Protein AF-A0A224Y009-F1 (afdb_monomer)

Secondary structure (DSSP, 8-state):
-HHHHHHHHHHHHHHHHHHHHHHHHHHHHHHHHTT--EEEPPPEE-SSEEEES-EEE-GGGEEESS--EEEEEETTEEEEEEEEEESS-EEEEEEEEETTEEEEEEEE-S---EEEEEEEESTTSTT--EEEEEEEEPPPPSEEEEB--SGGGTT-B-TTT--

Sequence (163 aa):
LIMAIFHVCCSKPTLWNEQIDFLFMWFDYASAIENINAVSIPDIATDKITIRKGKLANIATLTRDSDVFMDEPNADYMKIYGSFRLGKFKLMVDDFRYRNYAGPANFTANKNSLKVSCALLHHTKPGRCFTNWDIFKFAPFTNVIMFSNDKSFNNNDITEEEF

Structure (mmCIF, N/CA/C/O backbone):
data_AF-A0A224Y009-F1
#
_entry.id   AF-A0A224Y009-F1
#
loop_
_atom_site.group_PDB
_atom_site.id
_atom_site.type_symbol
_atom_site.label_atom_id
_atom_site.label_alt_id
_atom_site.label_comp_id
_atom_site.label_asym_id
_atom_site.label_entity_id
_atom_site.label_seq_id
_atom_site.pdbx_PDB_ins_code
_atom_site.Cartn_x
_atom_site.Cartn_y
_atom_site.Cartn_z
_atom_site.occupancy
_atom_site.B_iso_or_equiv
_atom_site.auth_seq_id
_atom_site.auth_comp_id
_atom_site.auth_asym_id
_atom_site.auth_atom_id
_atom_site.pdbx_PDB_model_num
ATOM 1 N N . LEU A 1 1 ? 28.685 -14.549 -25.810 1.00 44.25 1 LEU A N 1
ATOM 2 C CA . LEU A 1 1 ? 27.217 -14.589 -26.005 1.00 44.25 1 LEU A CA 1
ATOM 3 C C . LEU A 1 1 ? 26.479 -14.944 -24.711 1.00 44.25 1 LEU A C 1
ATOM 5 O O . LEU A 1 1 ? 25.801 -14.073 -24.198 1.00 44.25 1 LEU A O 1
ATOM 9 N N . ILE A 1 2 ? 26.684 -16.130 -24.118 1.00 36.56 2 ILE A N 1
ATOM 10 C CA . ILE A 1 2 ? 26.039 -16.537 -22.846 1.00 36.56 2 ILE A CA 1
ATOM 11 C C . ILE A 1 2 ? 26.327 -15.553 -21.697 1.00 36.56 2 ILE A C 1
ATOM 13 O O . ILE A 1 2 ? 25.396 -15.111 -21.039 1.00 36.56 2 ILE A O 1
ATOM 17 N N . MET A 1 3 ? 27.582 -15.122 -21.513 1.00 29.23 3 MET A N 1
ATOM 18 C CA . MET A 1 3 ? 27.925 -14.113 -20.494 1.00 29.23 3 MET A CA 1
ATOM 19 C C . MET A 1 3 ? 27.342 -12.721 -20.775 1.00 29.23 3 MET A C 1
ATOM 21 O O . MET A 1 3 ? 27.006 -12.014 -19.838 1.00 29.23 3 MET A O 1
ATOM 25 N N . ALA A 1 4 ? 27.178 -12.330 -22.043 1.00 30.50 4 ALA A N 1
ATOM 26 C CA . ALA A 1 4 ? 26.562 -11.048 -22.400 1.00 30.50 4 ALA A CA 1
ATOM 27 C C . ALA A 1 4 ? 25.041 -11.078 -22.174 1.00 30.50 4 ALA A C 1
ATOM 29 O O . ALA A 1 4 ? 24.479 -10.112 -21.673 1.00 30.50 4 ALA A O 1
ATOM 30 N N . ILE A 1 5 ? 24.396 -12.213 -22.469 1.00 40.38 5 ILE A N 1
ATOM 31 C CA . ILE A 1 5 ? 22.988 -12.460 -22.142 1.00 40.38 5 ILE A CA 1
ATOM 32 C C . ILE A 1 5 ? 22.804 -12.447 -20.621 1.00 40.38 5 ILE A C 1
ATOM 34 O O . ILE A 1 5 ? 21.950 -11.720 -20.137 1.00 40.38 5 ILE A O 1
ATOM 38 N N . PHE A 1 6 ? 23.655 -13.142 -19.858 1.00 41.59 6 PHE A N 1
ATOM 39 C CA . PHE A 1 6 ? 23.641 -13.091 -18.390 1.00 41.59 6 PHE A CA 1
ATOM 40 C C . PHE A 1 6 ? 23.829 -11.670 -17.855 1.00 41.59 6 PHE A C 1
ATOM 42 O O . PHE A 1 6 ? 23.078 -11.240 -16.988 1.00 41.59 6 PHE A O 1
ATOM 49 N N . HIS A 1 7 ? 24.789 -10.916 -18.391 1.00 37.50 7 HIS A N 1
ATOM 50 C CA . HIS A 1 7 ? 25.053 -9.557 -17.932 1.00 37.50 7 HIS A CA 1
ATOM 51 C C . HIS A 1 7 ? 23.862 -8.631 -18.200 1.00 37.50 7 HIS A C 1
ATOM 53 O O . HIS A 1 7 ? 23.457 -7.902 -17.304 1.00 37.50 7 HIS A O 1
ATOM 59 N N . VAL A 1 8 ? 23.234 -8.704 -19.379 1.00 52.25 8 VAL A N 1
ATOM 60 C CA . VAL A 1 8 ? 22.029 -7.919 -19.715 1.00 52.25 8 VAL A CA 1
ATOM 61 C C . VAL A 1 8 ? 20.802 -8.376 -18.913 1.00 52.25 8 VAL A C 1
ATOM 63 O O . VAL A 1 8 ? 20.029 -7.540 -18.449 1.00 52.25 8 VAL A O 1
ATOM 66 N N . CYS A 1 9 ? 20.628 -9.683 -18.704 1.00 50.53 9 CYS A N 1
ATOM 67 C CA . CYS A 1 9 ? 19.523 -10.242 -17.922 1.00 50.53 9 CYS A CA 1
ATOM 68 C C . CYS A 1 9 ? 19.638 -9.940 -16.422 1.00 50.53 9 CYS A C 1
ATOM 70 O O . CYS A 1 9 ? 18.612 -9.742 -15.783 1.00 50.53 9 CYS A O 1
ATOM 72 N N . CYS A 1 10 ? 20.849 -9.881 -15.861 1.00 54.41 10 CYS A N 1
ATOM 73 C CA . CYS A 1 10 ? 21.067 -9.560 -14.449 1.00 54.41 10 CYS A CA 1
ATOM 74 C C . CYS A 1 10 ? 21.141 -8.048 -14.188 1.00 54.41 10 CYS A C 1
ATOM 76 O O . CYS A 1 10 ? 20.699 -7.601 -13.139 1.00 54.41 10 CYS A O 1
ATOM 78 N N . SER A 1 11 ? 21.662 -7.247 -15.124 1.00 60.75 11 SER A N 1
ATOM 79 C CA . SER A 1 11 ? 21.787 -5.788 -14.947 1.00 60.75 11 SER A CA 1
ATOM 80 C C . SER A 1 11 ? 20.460 -5.044 -15.066 1.00 60.75 11 SER A C 1
ATOM 82 O O . SER A 1 11 ? 20.252 -4.074 -14.344 1.00 60.75 11 SER A O 1
ATOM 84 N N . LYS A 1 12 ? 19.543 -5.488 -15.938 1.00 66.69 12 LYS A N 1
ATOM 85 C CA . LYS A 1 12 ? 18.240 -4.828 -16.115 1.00 66.69 12 LYS A CA 1
ATOM 86 C C . LYS A 1 12 ? 17.402 -4.806 -14.822 1.00 66.69 12 LYS A C 1
ATOM 88 O O . LYS A 1 12 ? 16.967 -3.718 -14.454 1.00 66.69 12 LYS A O 1
ATOM 93 N N . PRO A 1 13 ? 17.196 -5.928 -14.102 1.00 68.75 13 PRO A N 1
ATOM 94 C CA . PRO A 1 13 ? 16.523 -5.908 -12.802 1.00 68.75 13 PRO A CA 1
ATOM 95 C C . PRO A 1 13 ? 17.252 -5.049 -11.765 1.00 68.75 13 PRO A C 1
ATOM 97 O O . PRO A 1 13 ? 16.604 -4.289 -11.054 1.00 68.75 13 PRO A O 1
ATOM 100 N N . THR A 1 14 ? 18.590 -5.104 -11.710 1.00 77.25 14 THR A N 1
ATOM 101 C CA . THR A 1 14 ? 19.385 -4.281 -10.782 1.00 77.25 14 THR A CA 1
ATOM 102 C C . THR A 1 14 ? 19.174 -2.786 -11.012 1.00 77.25 14 THR A C 1
ATOM 104 O O . THR A 1 14 ? 18.900 -2.066 -10.060 1.00 77.25 14 THR A O 1
ATOM 107 N N . LEU A 1 15 ? 19.210 -2.323 -12.265 1.00 79.00 15 LEU A N 1
ATOM 108 C CA . LEU A 1 15 ? 18.983 -0.913 -12.595 1.00 79.00 15 LEU A CA 1
ATOM 109 C C . LEU A 1 15 ? 17.571 -0.451 -12.213 1.00 79.00 15 LEU A C 1
ATOM 111 O O . LEU A 1 15 ? 17.407 0.639 -11.673 1.00 79.00 15 LEU A O 1
ATOM 115 N N . TRP A 1 16 ? 16.550 -1.275 -12.457 1.00 78.75 16 TRP A N 1
ATOM 116 C CA . TRP A 1 16 ? 15.176 -0.943 -12.068 1.00 78.75 16 TRP A CA 1
ATOM 117 C C . TRP A 1 16 ? 14.985 -0.928 -10.556 1.00 78.75 16 TRP A C 1
ATOM 119 O O . TRP A 1 16 ? 14.336 -0.028 -10.030 1.00 78.75 16 TRP A O 1
ATOM 129 N N . ASN A 1 17 ? 15.577 -1.892 -9.855 1.00 83.75 17 ASN A N 1
ATOM 130 C CA . ASN A 1 17 ? 15.610 -1.917 -8.401 1.00 83.75 17 ASN A CA 1
ATOM 131 C C . ASN A 1 17 ? 16.232 -0.630 -7.840 1.00 83.75 17 ASN A C 1
ATOM 133 O O . ASN A 1 17 ? 15.606 0.030 -7.018 1.00 83.75 17 ASN A O 1
ATOM 137 N N . GLU A 1 18 ? 17.410 -0.236 -8.332 1.00 83.75 18 GLU A N 1
ATOM 138 C CA . GLU A 1 18 ? 18.103 0.986 -7.906 1.00 83.75 18 GLU A CA 1
ATOM 139 C C . GLU A 1 18 ? 17.291 2.254 -8.206 1.00 83.75 18 GLU A C 1
ATOM 141 O O . GLU A 1 18 ? 17.190 3.137 -7.356 1.00 83.75 18 GLU A O 1
ATOM 146 N N . GLN A 1 19 ? 16.668 2.347 -9.386 1.00 82.00 19 GLN A N 1
ATOM 147 C CA . GLN A 1 19 ? 15.816 3.486 -9.742 1.00 82.00 19 GLN A CA 1
ATOM 148 C C . GLN A 1 19 ? 14.592 3.603 -8.831 1.00 82.00 19 GLN A C 1
ATOM 150 O O . GLN A 1 19 ? 14.247 4.700 -8.393 1.00 82.00 19 GLN A O 1
ATOM 155 N N . ILE A 1 20 ? 13.934 2.484 -8.536 1.00 83.06 20 ILE A N 1
ATOM 156 C CA . ILE A 1 20 ? 12.762 2.455 -7.661 1.00 83.06 20 ILE A CA 1
ATOM 157 C C . ILE A 1 20 ? 13.150 2.789 -6.217 1.00 83.06 20 ILE A C 1
ATOM 159 O O . ILE A 1 20 ? 12.474 3.594 -5.577 1.00 83.06 20 ILE A O 1
ATOM 163 N N . ASP A 1 21 ? 14.266 2.248 -5.729 1.00 84.56 21 ASP A N 1
ATOM 164 C CA . ASP A 1 21 ? 14.784 2.561 -4.396 1.00 84.56 21 ASP A CA 1
ATOM 165 C C . ASP A 1 21 ? 15.160 4.056 -4.288 1.00 84.56 21 ASP A C 1
ATOM 167 O O . ASP A 1 21 ? 14.842 4.710 -3.292 1.00 84.56 21 ASP A O 1
ATOM 171 N N . PHE A 1 22 ? 15.741 4.642 -5.342 1.00 83.31 22 PHE A N 1
ATOM 172 C CA . PHE A 1 22 ? 16.026 6.079 -5.417 1.00 83.31 22 PHE A CA 1
ATOM 173 C C . PHE A 1 22 ? 14.753 6.939 -5.409 1.00 83.31 22 PHE A C 1
ATOM 175 O O . PHE A 1 22 ? 14.705 7.958 -4.716 1.00 83.31 22 PHE A O 1
ATOM 182 N N . LEU A 1 23 ? 13.703 6.536 -6.134 1.00 83.62 23 LEU A N 1
ATOM 183 C CA . LEU A 1 23 ? 12.408 7.226 -6.111 1.00 83.62 23 LEU A CA 1
ATOM 184 C C . LEU A 1 23 ? 11.774 7.199 -4.716 1.00 83.62 23 LEU A C 1
ATOM 186 O O . LEU A 1 23 ? 11.246 8.219 -4.273 1.00 83.62 23 LEU A O 1
ATOM 190 N N . PHE A 1 24 ? 11.852 6.073 -4.000 1.00 84.81 24 PHE A N 1
ATOM 191 C CA . PHE A 1 24 ? 11.352 5.994 -2.626 1.00 84.81 24 PHE A CA 1
ATOM 192 C C . PHE A 1 24 ? 12.154 6.854 -1.656 1.00 84.81 24 PHE A C 1
ATOM 194 O O . PHE A 1 24 ? 11.555 7.523 -0.820 1.00 84.81 24 PHE A O 1
ATOM 201 N N . MET A 1 25 ? 13.478 6.917 -1.806 1.00 86.12 25 MET A N 1
ATOM 202 C CA . MET A 1 25 ? 14.315 7.820 -1.013 1.00 86.12 25 MET A CA 1
ATOM 203 C C . MET A 1 25 ? 13.906 9.291 -1.207 1.00 86.12 25 MET A C 1
ATOM 205 O O . MET A 1 25 ? 13.781 10.034 -0.235 1.00 86.12 25 MET A O 1
ATOM 209 N N . TRP A 1 26 ? 13.652 9.717 -2.448 1.00 84.31 26 TRP A N 1
ATOM 210 C CA . TRP A 1 26 ? 13.157 11.071 -2.723 1.00 84.31 26 TRP A CA 1
ATOM 211 C C . TRP A 1 26 ? 11.755 11.314 -2.180 1.00 84.31 26 TRP A C 1
ATOM 213 O O . TRP A 1 26 ? 11.475 12.402 -1.680 1.00 84.31 26 TRP A O 1
ATOM 223 N N . PHE A 1 27 ? 10.878 10.317 -2.271 1.00 82.62 27 PHE A N 1
ATOM 224 C CA . PHE A 1 27 ? 9.535 10.400 -1.715 1.00 82.62 27 PHE A CA 1
ATOM 225 C C . PHE A 1 27 ? 9.555 10.553 -0.190 1.00 82.62 27 PHE A C 1
ATOM 227 O O . PHE A 1 27 ? 8.820 11.387 0.336 1.00 82.62 27 PHE A O 1
ATOM 234 N N . ASP A 1 28 ? 10.409 9.804 0.510 1.00 84.88 28 ASP A N 1
ATOM 235 C CA . ASP A 1 28 ? 10.613 9.930 1.958 1.00 84.88 28 ASP A CA 1
ATOM 236 C C . ASP A 1 28 ? 11.125 11.334 2.319 1.00 84.88 28 ASP A C 1
ATOM 238 O O . ASP A 1 28 ? 10.517 12.039 3.126 1.00 84.88 28 ASP A O 1
ATOM 242 N N . TYR A 1 29 ? 12.160 11.808 1.617 1.00 85.25 29 TYR A N 1
ATOM 243 C CA . TYR A 1 29 ? 12.704 13.155 1.802 1.00 85.25 29 TYR A CA 1
ATOM 244 C C . TYR A 1 29 ? 11.654 14.260 1.593 1.00 85.25 29 TYR A C 1
ATOM 246 O O . TYR A 1 29 ? 11.499 15.143 2.438 1.00 85.25 29 TYR A O 1
ATOM 254 N N . ALA A 1 30 ? 10.898 14.203 0.493 1.00 83.50 30 ALA A N 1
ATOM 255 C CA . ALA A 1 30 ? 9.840 15.169 0.204 1.00 83.50 30 ALA A CA 1
ATOM 256 C C . ALA A 1 30 ? 8.702 15.095 1.235 1.00 83.50 30 ALA A C 1
ATOM 258 O O . ALA A 1 30 ? 8.209 16.128 1.686 1.00 83.50 30 ALA A O 1
ATOM 259 N N . SER A 1 31 ? 8.322 13.885 1.657 1.00 85.06 31 SER A N 1
ATOM 260 C CA . SER A 1 31 ? 7.296 13.680 2.684 1.00 85.06 31 SER A CA 1
ATOM 261 C C . SER A 1 31 ? 7.708 14.281 4.027 1.00 85.06 31 SER A C 1
ATOM 263 O O . SER A 1 31 ? 6.866 14.857 4.713 1.00 85.06 31 SER A O 1
ATOM 265 N N . ALA A 1 32 ? 8.993 14.200 4.388 1.00 84.56 32 ALA A N 1
ATOM 266 C CA . ALA A 1 32 ? 9.523 14.808 5.605 1.00 84.56 32 ALA A CA 1
ATOM 267 C C . ALA A 1 32 ? 9.473 16.345 5.566 1.00 84.56 32 ALA A C 1
ATOM 269 O O . ALA A 1 32 ? 9.119 16.967 6.566 1.00 84.56 32 ALA A O 1
ATOM 270 N N . ILE A 1 33 ? 9.783 16.958 4.418 1.00 87.56 33 ILE A N 1
ATOM 271 C CA . ILE A 1 33 ? 9.715 18.419 4.237 1.00 87.56 33 ILE A CA 1
ATOM 272 C C . ILE A 1 33 ? 8.270 18.916 4.311 1.00 87.56 33 ILE A C 1
ATOM 274 O O . ILE A 1 33 ? 7.976 19.869 5.029 1.00 87.56 33 ILE A O 1
ATOM 278 N N . GLU A 1 34 ? 7.367 18.251 3.596 1.00 84.12 34 GLU A N 1
ATOM 279 C CA . GLU A 1 34 ? 5.953 18.634 3.491 1.00 84.12 34 GLU A CA 1
ATOM 280 C C . GLU A 1 34 ? 5.107 18.124 4.676 1.00 84.12 34 GLU A C 1
ATOM 282 O O . GLU A 1 34 ? 3.896 18.340 4.731 1.00 84.12 34 GLU A O 1
ATOM 287 N N . ASN A 1 35 ? 5.731 17.429 5.635 1.00 82.31 35 ASN A N 1
ATOM 288 C CA . ASN A 1 35 ? 5.087 16.806 6.794 1.00 82.31 35 ASN A CA 1
ATOM 289 C C . ASN A 1 35 ? 3.926 15.855 6.413 1.00 82.31 35 ASN A C 1
ATOM 291 O O . ASN A 1 35 ? 2.911 15.742 7.112 1.00 82.31 35 ASN A O 1
ATOM 295 N N . ILE A 1 36 ? 4.070 15.157 5.282 1.00 79.81 36 ILE A N 1
ATOM 296 C CA . ILE A 1 36 ? 3.087 14.208 4.754 1.00 79.81 36 ILE A CA 1
ATOM 297 C C . ILE A 1 36 ? 3.308 12.851 5.420 1.00 79.81 36 ILE A C 1
ATOM 299 O O . ILE A 1 36 ? 4.024 11.981 4.931 1.00 79.81 36 ILE A O 1
ATOM 303 N N . ASN A 1 37 ? 2.642 12.649 6.553 1.00 80.25 37 ASN A N 1
ATOM 304 C CA . ASN A 1 37 ? 2.773 11.413 7.332 1.00 80.25 37 ASN A CA 1
ATOM 305 C C . ASN A 1 37 ? 1.652 10.400 7.061 1.00 80.25 37 ASN A C 1
ATOM 307 O O . ASN A 1 37 ? 1.727 9.250 7.506 1.00 80.25 37 ASN A O 1
ATOM 311 N N . ALA A 1 38 ? 0.599 10.815 6.351 1.00 85.56 38 ALA A N 1
ATOM 312 C CA . ALA A 1 38 ? -0.531 9.963 6.017 1.00 85.56 38 ALA A CA 1
ATOM 313 C C . ALA A 1 38 ? -1.216 10.388 4.713 1.00 85.56 38 ALA A C 1
ATOM 315 O O . ALA A 1 38 ? -1.267 11.571 4.385 1.00 85.56 38 ALA A O 1
ATOM 316 N N . VAL A 1 39 ? -1.798 9.415 4.013 1.00 85.06 39 VAL A N 1
ATOM 317 C CA . VAL A 1 39 ? -2.589 9.624 2.793 1.00 85.06 39 VAL A CA 1
ATOM 318 C C . VAL A 1 39 ? -4.019 9.173 3.041 1.00 85.06 39 VAL A C 1
ATOM 320 O O . VAL A 1 39 ? -4.249 8.102 3.604 1.00 85.06 39 VAL A O 1
ATOM 323 N N . SER A 1 40 ? -4.987 9.987 2.627 1.00 86.88 40 SER A N 1
ATOM 324 C CA . SER A 1 40 ? -6.401 9.613 2.703 1.00 86.88 40 SER A CA 1
ATOM 325 C C . SER A 1 40 ? -6.695 8.486 1.717 1.00 86.88 40 SER A C 1
ATOM 327 O O . SER A 1 40 ? -6.296 8.561 0.555 1.00 86.88 40 SER A O 1
ATOM 329 N N . ILE A 1 41 ? -7.403 7.455 2.168 1.00 85.00 41 ILE A N 1
ATOM 330 C CA . ILE A 1 41 ? -7.918 6.404 1.291 1.00 85.00 41 ILE A CA 1
ATOM 331 C C . ILE A 1 41 ? -9.387 6.689 0.950 1.00 85.00 41 ILE A C 1
ATOM 333 O O . ILE A 1 41 ? -10.090 7.288 1.768 1.00 85.00 41 ILE A O 1
ATOM 337 N N . PRO A 1 42 ? -9.868 6.278 -0.235 1.00 85.44 42 PRO A N 1
ATOM 338 C CA . PRO A 1 42 ? -11.284 6.363 -0.568 1.00 85.44 42 PRO A CA 1
ATOM 339 C C . PRO A 1 42 ? -12.155 5.616 0.443 1.00 85.44 42 PRO A C 1
ATOM 341 O O . PRO A 1 42 ? -11.737 4.600 1.003 1.00 85.44 42 PRO A O 1
ATOM 344 N N . ASP A 1 43 ? -13.381 6.099 0.630 1.00 88.94 43 ASP A N 1
ATOM 345 C CA . ASP A 1 43 ? -14.376 5.410 1.445 1.00 88.94 43 ASP A CA 1
ATOM 346 C C . ASP A 1 43 ? -14.722 4.047 0.824 1.00 88.94 43 ASP A C 1
ATOM 348 O O . ASP A 1 43 ? -14.879 3.910 -0.391 1.00 88.94 43 ASP A O 1
ATOM 352 N N . ILE A 1 44 ? -14.865 3.034 1.676 1.00 88.94 44 ILE A N 1
ATOM 353 C CA . ILE A 1 44 ? -15.192 1.663 1.281 1.00 88.94 44 ILE A CA 1
ATOM 354 C C . ILE A 1 44 ? -16.474 1.270 2.006 1.00 88.94 44 ILE A C 1
ATOM 356 O O . ILE A 1 44 ? -16.527 1.288 3.234 1.00 88.94 44 ILE A O 1
ATOM 360 N N . ALA A 1 45 ? -17.505 0.889 1.258 1.00 89.88 45 ALA A N 1
ATOM 361 C CA . ALA A 1 45 ? -18.752 0.383 1.816 1.00 89.88 45 ALA A CA 1
ATOM 362 C C . ALA A 1 45 ? -19.130 -0.930 1.128 1.00 89.88 45 ALA A C 1
ATOM 364 O O . ALA A 1 45 ? -19.259 -0.991 -0.094 1.00 89.88 45 ALA A O 1
ATOM 365 N N . THR A 1 46 ? -19.298 -1.979 1.926 1.00 88.88 46 THR A N 1
ATOM 366 C CA . THR A 1 46 ? -19.830 -3.279 1.514 1.00 88.88 46 THR A CA 1
ATOM 367 C C . THR A 1 46 ? -21.084 -3.601 2.326 1.00 88.88 46 THR A C 1
ATOM 369 O O . THR A 1 46 ? -21.491 -2.837 3.200 1.00 88.88 46 THR A O 1
ATOM 372 N N . ASP A 1 47 ? -21.695 -4.753 2.060 1.00 86.88 47 ASP A N 1
ATOM 373 C CA . ASP A 1 47 ? -22.806 -5.304 2.842 1.00 86.88 47 ASP A CA 1
ATOM 374 C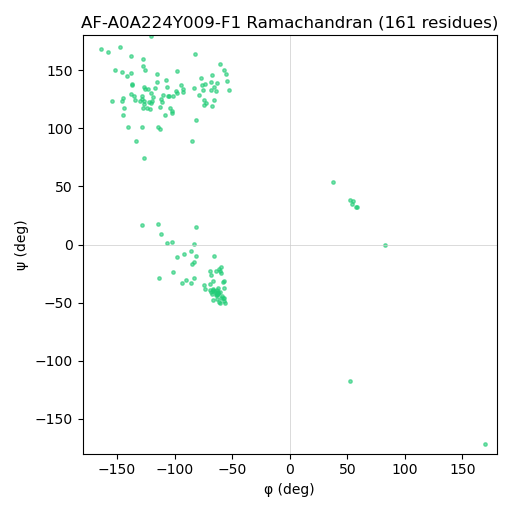 C . ASP A 1 47 ? -22.440 -5.579 4.313 1.00 86.88 47 ASP A C 1
ATOM 376 O O . ASP A 1 47 ? -23.320 -5.629 5.169 1.00 86.88 47 ASP A O 1
ATOM 380 N N . LYS A 1 48 ? -21.148 -5.754 4.618 1.00 86.56 48 LYS A N 1
ATOM 381 C CA . LYS A 1 48 ? -20.663 -6.171 5.945 1.00 86.56 48 LYS A CA 1
ATOM 382 C C . LYS A 1 48 ? -19.847 -5.115 6.676 1.00 86.56 48 LYS A C 1
ATOM 384 O O . LYS A 1 48 ? -19.781 -5.157 7.902 1.00 86.56 48 LYS A O 1
ATOM 389 N N . ILE A 1 49 ? -19.164 -4.240 5.940 1.00 89.00 49 ILE A N 1
ATOM 390 C CA . ILE A 1 49 ? -18.177 -3.311 6.490 1.00 89.00 49 ILE A CA 1
ATOM 391 C C . ILE A 1 49 ? -18.354 -1.936 5.855 1.00 89.00 49 ILE A C 1
ATOM 393 O O . ILE A 1 49 ? -18.502 -1.813 4.642 1.00 89.00 49 ILE A O 1
ATOM 397 N N . THR A 1 50 ? -18.266 -0.891 6.671 1.00 91.94 50 THR A N 1
ATOM 398 C CA . THR A 1 50 ? -18.073 0.484 6.197 1.00 91.94 50 THR A CA 1
ATOM 399 C C . THR A 1 50 ? -16.785 1.050 6.787 1.00 91.94 50 THR A C 1
ATOM 401 O O . THR A 1 50 ? -16.571 0.960 7.991 1.00 91.94 50 THR A O 1
ATOM 404 N N . ILE A 1 51 ? -15.934 1.625 5.941 1.00 91.31 51 ILE A N 1
ATOM 405 C CA . ILE A 1 51 ? -14.722 2.366 6.297 1.00 91.31 51 ILE A CA 1
ATOM 406 C C . ILE A 1 51 ? -14.856 3.743 5.664 1.00 91.31 51 ILE A C 1
ATOM 408 O O . ILE A 1 51 ? -14.908 3.857 4.438 1.00 91.31 51 ILE A O 1
ATOM 412 N N . ARG A 1 52 ? -14.904 4.786 6.489 1.00 93.06 52 ARG A N 1
ATOM 413 C CA . ARG A 1 52 ? -14.942 6.172 6.020 1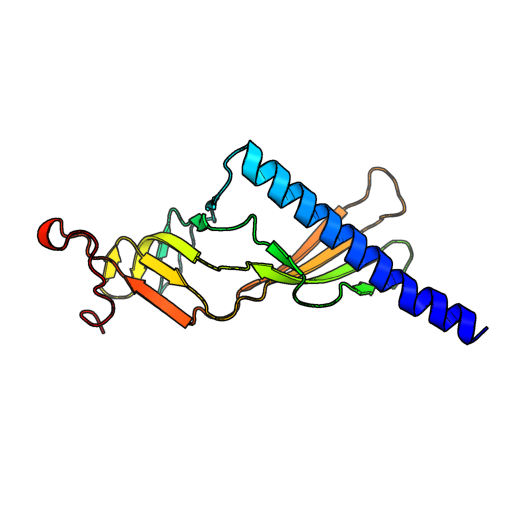.00 93.06 52 ARG A CA 1
ATOM 414 C C . ARG A 1 52 ? -13.837 7.001 6.639 1.00 93.06 52 ARG A C 1
ATOM 416 O O . ARG A 1 52 ? -13.433 6.757 7.777 1.00 93.06 52 ARG A O 1
ATOM 423 N N . LYS A 1 53 ? -13.380 8.009 5.889 1.00 92.69 53 LYS A N 1
ATOM 424 C CA . LYS A 1 53 ? -12.306 8.928 6.314 1.00 92.69 53 LYS A CA 1
ATOM 425 C C . LYS A 1 53 ? -11.029 8.180 6.717 1.00 92.69 53 LYS A C 1
ATOM 427 O O . LYS A 1 53 ? -10.350 8.549 7.674 1.00 92.69 53 LYS A O 1
ATOM 432 N N . GLY A 1 54 ? -10.713 7.104 6.001 1.00 90.81 54 GLY A N 1
ATOM 433 C CA . GLY A 1 54 ? -9.519 6.315 6.269 1.00 90.81 54 GLY A CA 1
ATOM 434 C C . GLY A 1 54 ? -8.246 7.089 5.923 1.00 90.81 54 GLY A C 1
ATOM 435 O O . GLY A 1 54 ? -8.178 7.764 4.897 1.00 90.81 54 GLY A O 1
ATOM 436 N N . LYS A 1 55 ? -7.213 6.962 6.755 1.00 91.44 55 LYS A N 1
ATOM 437 C CA . LYS A 1 55 ? -5.875 7.521 6.538 1.00 91.44 55 LYS A CA 1
ATOM 438 C C . LYS A 1 55 ? -4.825 6.431 6.687 1.00 91.44 55 LYS A C 1
ATOM 440 O O . LYS A 1 55 ? -4.655 5.862 7.766 1.00 91.44 55 LYS A O 1
ATOM 445 N N . LEU A 1 56 ? -4.101 6.157 5.608 1.00 87.25 56 LEU A N 1
ATOM 446 C CA . LEU A 1 56 ? -2.947 5.270 5.613 1.00 87.25 56 LEU A CA 1
ATOM 447 C C . LEU A 1 56 ? -1.729 6.044 6.118 1.00 87.25 56 LEU A C 1
ATOM 449 O O . LEU A 1 56 ? -1.215 6.918 5.422 1.00 87.25 56 LEU A O 1
ATOM 453 N N . ALA A 1 57 ? -1.299 5.747 7.339 1.00 86.56 57 ALA A N 1
ATOM 454 C CA . ALA A 1 57 ? -0.145 6.373 7.967 1.00 86.56 57 ALA A CA 1
ATOM 455 C C . ALA A 1 57 ? 1.174 5.722 7.528 1.00 86.56 57 ALA A C 1
ATOM 457 O O . ALA A 1 57 ? 1.202 4.597 7.025 1.00 86.56 57 ALA A O 1
ATOM 458 N N . ASN A 1 58 ? 2.276 6.430 7.789 1.00 82.44 58 ASN A N 1
ATOM 459 C CA . ASN A 1 58 ? 3.651 5.996 7.532 1.00 82.44 58 ASN A CA 1
ATOM 460 C C . ASN A 1 58 ? 3.917 5.665 6.058 1.00 82.44 58 ASN A C 1
ATOM 462 O O . ASN A 1 58 ? 4.732 4.789 5.761 1.00 82.44 58 ASN A O 1
ATOM 466 N N . ILE A 1 59 ? 3.246 6.358 5.132 1.00 81.19 59 ILE A N 1
ATOM 467 C CA . ILE A 1 59 ? 3.420 6.129 3.692 1.00 81.19 59 ILE A CA 1
ATOM 468 C C . ILE A 1 59 ? 4.879 6.327 3.254 1.00 81.19 59 ILE A C 1
ATOM 470 O O . ILE A 1 59 ? 5.358 5.604 2.390 1.00 81.19 59 ILE A O 1
ATOM 474 N N . ALA A 1 60 ? 5.602 7.241 3.909 1.00 82.00 60 ALA A N 1
ATOM 475 C CA . ALA A 1 60 ? 7.013 7.529 3.662 1.00 82.00 60 ALA A CA 1
ATOM 476 C C . ALA A 1 60 ? 7.932 6.319 3.919 1.00 82.00 60 ALA A C 1
ATOM 478 O O . ALA A 1 60 ? 9.005 6.214 3.344 1.00 82.00 60 ALA A O 1
ATOM 479 N N . THR A 1 61 ? 7.476 5.335 4.705 1.00 84.12 61 THR A N 1
ATOM 480 C CA . THR A 1 61 ? 8.224 4.092 4.967 1.00 84.12 61 THR A CA 1
ATOM 481 C C . THR A 1 61 ? 8.079 3.047 3.856 1.00 84.12 61 THR A C 1
ATOM 483 O O . THR A 1 61 ? 8.349 1.863 4.084 1.00 84.12 61 THR A O 1
ATOM 486 N N . LEU A 1 62 ? 7.588 3.443 2.679 1.00 83.50 62 LEU A N 1
ATOM 487 C CA . LEU A 1 62 ? 7.447 2.560 1.532 1.00 83.50 62 LEU A CA 1
ATOM 488 C C . LEU A 1 62 ? 8.824 2.122 1.040 1.00 83.50 62 LEU A C 1
ATOM 490 O O . LEU A 1 62 ? 9.694 2.925 0.729 1.00 83.50 62 LEU A O 1
ATOM 494 N N . THR A 1 63 ? 9.004 0.814 0.979 1.00 86.81 63 THR A N 1
ATOM 495 C CA . THR A 1 63 ? 10.236 0.163 0.556 1.00 86.81 63 THR A CA 1
ATOM 496 C C . THR A 1 63 ? 9.897 -1.005 -0.346 1.00 86.81 63 THR A C 1
ATOM 498 O O . THR A 1 63 ? 8.771 -1.513 -0.373 1.00 86.81 63 THR A O 1
ATOM 501 N N . ARG A 1 64 ? 10.891 -1.452 -1.094 1.00 88.69 64 ARG A N 1
ATOM 502 C CA . ARG A 1 64 ? 10.788 -2.640 -1.919 1.00 88.69 64 ARG A CA 1
ATOM 503 C C . ARG A 1 64 ? 10.849 -3.908 -1.049 1.00 88.69 64 ARG A C 1
ATOM 505 O O . ARG A 1 64 ? 11.673 -4.016 -0.146 1.00 88.69 64 ARG A O 1
ATOM 512 N N . ASP A 1 65 ? 9.933 -4.844 -1.294 1.00 87.00 65 ASP A N 1
ATOM 513 C CA . ASP A 1 65 ? 9.811 -6.138 -0.591 1.00 87.00 65 ASP A CA 1
ATOM 514 C C . ASP A 1 65 ? 10.407 -7.292 -1.422 1.00 87.00 65 ASP A C 1
ATOM 516 O O . ASP A 1 65 ? 10.817 -8.314 -0.880 1.00 87.00 65 ASP A O 1
ATOM 520 N N . SER A 1 66 ? 10.491 -7.124 -2.746 1.00 86.50 66 SER A N 1
ATOM 521 C CA . SER A 1 66 ? 11.127 -8.064 -3.677 1.00 86.50 66 SER A CA 1
ATOM 522 C C . SER A 1 66 ? 11.768 -7.336 -4.854 1.00 86.50 66 SER A C 1
ATOM 524 O O . SER A 1 66 ? 11.487 -6.166 -5.086 1.00 86.50 66 SER A O 1
ATOM 526 N N . ASP A 1 67 ? 12.551 -8.032 -5.672 1.00 87.75 67 ASP A N 1
ATOM 527 C CA . ASP A 1 67 ? 12.997 -7.469 -6.949 1.00 87.75 67 ASP A CA 1
ATOM 528 C C . ASP A 1 67 ? 11.825 -7.004 -7.823 1.00 87.75 67 ASP A C 1
ATOM 530 O O . ASP A 1 67 ? 10.716 -7.555 -7.775 1.00 87.75 67 ASP A O 1
ATOM 534 N N . VAL A 1 68 ? 12.092 -5.941 -8.577 1.00 85.38 68 VAL A N 1
ATOM 535 C CA . VAL A 1 68 ? 11.221 -5.379 -9.599 1.00 85.38 68 VAL A CA 1
ATOM 536 C C . VAL A 1 68 ? 11.606 -5.999 -10.929 1.00 85.38 68 VAL A C 1
ATOM 538 O O . VAL A 1 68 ? 12.773 -6.045 -11.320 1.00 85.38 68 VAL A O 1
ATOM 541 N N . PHE A 1 69 ? 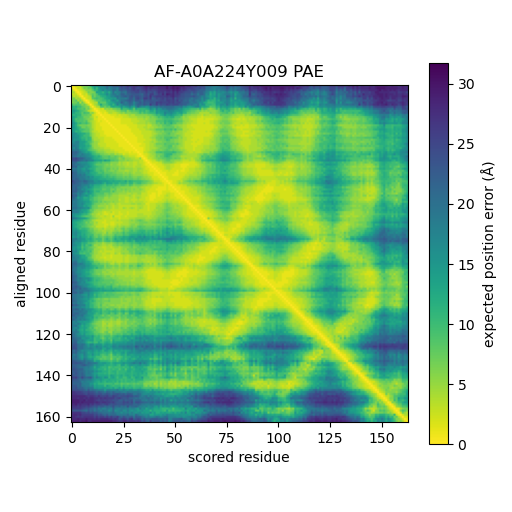10.594 -6.469 -11.638 1.00 84.31 69 PHE A N 1
ATOM 542 C CA . PHE A 1 69 ? 10.743 -7.128 -12.918 1.00 84.31 69 PHE A CA 1
ATOM 543 C C . PHE A 1 69 ? 10.087 -6.293 -14.006 1.00 84.31 69 PHE A C 1
ATOM 545 O O . PHE A 1 69 ? 9.065 -5.641 -13.786 1.00 84.31 69 PHE A O 1
ATOM 552 N N . MET A 1 70 ? 10.682 -6.353 -15.190 1.00 82.50 70 MET A N 1
ATOM 553 C CA . MET A 1 70 ? 10.164 -5.737 -16.399 1.00 82.50 70 MET A CA 1
ATOM 554 C C . MET A 1 70 ? 9.924 -6.837 -17.427 1.00 82.50 70 MET A C 1
ATOM 556 O O . MET A 1 70 ? 10.846 -7.581 -17.764 1.00 82.50 70 MET A O 1
ATOM 560 N N . ASP A 1 71 ? 8.696 -6.919 -17.918 1.00 84.19 71 ASP A N 1
ATOM 561 C CA . ASP A 1 71 ? 8.304 -7.766 -19.036 1.00 84.19 71 ASP A CA 1
ATOM 562 C C . ASP A 1 71 ? 7.967 -6.876 -20.235 1.00 84.19 71 ASP A C 1
ATOM 564 O O . ASP A 1 71 ? 7.125 -5.984 -20.146 1.00 84.19 71 ASP A O 1
ATOM 568 N N . GLU A 1 72 ? 8.653 -7.090 -21.351 1.00 82.75 72 GLU A N 1
ATOM 569 C CA . GLU A 1 72 ? 8.481 -6.324 -22.587 1.00 82.75 72 GLU A CA 1
ATOM 570 C C . GLU A 1 72 ? 8.230 -7.307 -23.740 1.00 82.75 72 GLU A C 1
ATOM 572 O O . GLU A 1 72 ? 9.124 -7.591 -24.541 1.00 82.75 72 GLU A O 1
ATOM 577 N N . PRO A 1 73 ? 7.024 -7.899 -23.813 1.00 79.69 73 PRO A N 1
ATOM 578 C CA . PRO A 1 73 ? 6.686 -8.885 -24.834 1.00 79.69 73 PRO A CA 1
ATOM 579 C C . PRO A 1 73 ? 6.702 -8.298 -26.251 1.00 79.69 73 PRO A C 1
ATOM 581 O O . PRO A 1 73 ? 6.830 -9.045 -27.220 1.00 79.69 73 PRO A O 1
ATOM 584 N N . ASN A 1 74 ? 6.539 -6.978 -26.398 1.00 82.25 74 ASN A N 1
ATOM 585 C CA . ASN A 1 74 ? 6.660 -6.270 -27.670 1.00 82.25 74 ASN A CA 1
ATOM 586 C C . ASN A 1 74 ? 6.973 -4.775 -27.457 1.00 82.25 74 ASN A C 1
ATOM 588 O O . ASN A 1 74 ? 6.772 -4.233 -26.378 1.00 82.25 74 ASN A O 1
ATOM 592 N N . ALA A 1 75 ? 7.394 -4.087 -28.521 1.00 79.69 75 ALA A N 1
ATOM 593 C CA . ALA A 1 75 ? 7.816 -2.679 -28.483 1.00 79.69 75 ALA A CA 1
ATOM 594 C C . ALA A 1 75 ? 6.702 -1.661 -28.142 1.00 79.69 75 ALA A C 1
ATOM 596 O O . ALA A 1 75 ? 6.974 -0.476 -27.949 1.00 79.69 75 ALA A O 1
ATOM 597 N N . ASP A 1 76 ? 5.439 -2.089 -28.112 1.00 80.88 76 ASP A N 1
ATOM 598 C CA . ASP A 1 76 ? 4.283 -1.250 -27.792 1.00 80.88 76 ASP A CA 1
ATOM 599 C C . ASP A 1 76 ? 3.723 -1.556 -26.389 1.00 80.88 76 ASP A C 1
ATOM 601 O O . ASP A 1 76 ? 2.757 -0.918 -25.972 1.00 80.88 76 ASP A O 1
ATOM 605 N N . TYR A 1 77 ? 4.320 -2.485 -25.637 1.00 79.56 77 TYR A N 1
ATOM 606 C CA . TYR A 1 77 ? 3.850 -2.871 -24.311 1.00 79.56 77 TYR A CA 1
ATOM 607 C C . TYR A 1 77 ? 5.015 -3.225 -23.388 1.00 79.56 77 TYR A C 1
ATOM 609 O O . TYR A 1 77 ? 5.785 -4.145 -23.651 1.00 79.56 77 TYR A O 1
ATOM 617 N N . MET A 1 78 ? 5.084 -2.534 -22.257 1.00 82.00 78 MET A N 1
ATOM 618 C CA . MET A 1 78 ? 6.016 -2.836 -21.178 1.00 82.00 78 MET A CA 1
ATOM 619 C C . MET A 1 78 ? 5.234 -2.980 -19.880 1.00 82.00 78 MET A C 1
ATOM 621 O O . MET A 1 78 ? 4.375 -2.160 -19.580 1.00 82.00 78 MET A O 1
ATOM 625 N N . LYS A 1 79 ? 5.536 -4.000 -19.087 1.00 83.31 79 LYS A N 1
ATOM 626 C CA . LYS A 1 79 ? 4.944 -4.222 -17.773 1.00 83.31 79 LYS A CA 1
ATOM 627 C C . LYS A 1 79 ? 6.032 -4.229 -16.719 1.00 83.31 79 LYS A C 1
ATOM 629 O O . LYS A 1 79 ? 6.929 -5.061 -16.767 1.00 83.31 79 LYS A O 1
ATOM 634 N N . ILE A 1 80 ? 5.919 -3.341 -15.744 1.00 80.50 80 ILE A N 1
ATOM 635 C CA . ILE A 1 80 ? 6.784 -3.299 -14.569 1.00 80.50 80 ILE A CA 1
ATOM 636 C C . ILE A 1 80 ? 5.978 -3.822 -13.387 1.00 80.50 80 ILE A C 1
ATOM 638 O O . ILE A 1 80 ? 4.867 -3.354 -13.130 1.00 80.50 80 ILE A O 1
ATOM 642 N N . TYR A 1 81 ? 6.511 -4.802 -12.668 1.00 86.12 81 TYR A N 1
ATOM 643 C CA . TYR A 1 81 ? 5.836 -5.371 -11.509 1.00 86.12 81 TYR A CA 1
ATOM 644 C C . TYR A 1 81 ? 6.814 -5.698 -10.387 1.00 86.12 81 TYR A C 1
ATOM 646 O O . TYR A 1 81 ? 7.949 -6.111 -10.614 1.00 86.12 81 TYR A O 1
ATOM 654 N N . GLY A 1 82 ? 6.354 -5.522 -9.155 1.00 84.56 82 GLY A N 1
ATOM 655 C CA . GLY A 1 82 ? 7.152 -5.749 -7.959 1.00 84.56 82 GLY A CA 1
ATOM 656 C C . GLY A 1 82 ? 6.279 -5.856 -6.718 1.00 84.56 82 GLY A C 1
ATOM 657 O O . GLY A 1 82 ? 5.080 -5.555 -6.744 1.00 84.56 82 GLY A O 1
ATOM 658 N N . SER A 1 83 ? 6.889 -6.307 -5.627 1.00 86.06 83 SER A N 1
ATOM 659 C CA . SER A 1 83 ? 6.264 -6.292 -4.307 1.00 86.06 83 SER A CA 1
ATOM 660 C C . SER A 1 83 ? 6.908 -5.202 -3.465 1.00 86.06 83 SER A C 1
ATOM 662 O O . SER A 1 83 ? 8.130 -5.055 -3.440 1.00 86.06 83 SER A O 1
ATOM 664 N N . PHE A 1 84 ? 6.072 -4.451 -2.766 1.00 84.25 84 PHE A N 1
ATOM 665 C CA . PHE A 1 84 ? 6.454 -3.317 -1.937 1.00 84.25 84 PHE A CA 1
ATOM 666 C C . PHE A 1 84 ? 5.870 -3.480 -0.545 1.00 84.25 84 PHE A C 1
ATOM 668 O O . PHE A 1 84 ? 4.894 -4.195 -0.355 1.00 84.25 84 PHE A O 1
ATOM 675 N N . ARG A 1 85 ? 6.425 -2.802 0.447 1.00 84.06 85 ARG A N 1
ATOM 676 C CA . ARG A 1 85 ? 5.908 -2.818 1.813 1.00 84.06 85 ARG A CA 1
ATOM 677 C C . ARG A 1 85 ? 6.122 -1.474 2.478 1.00 84.06 85 ARG A C 1
ATOM 679 O O . ARG A 1 85 ? 7.111 -0.800 2.229 1.00 84.06 85 ARG A O 1
ATOM 686 N N . LEU A 1 86 ? 5.218 -1.115 3.374 1.00 81.94 86 LEU A N 1
ATOM 687 C CA . LEU A 1 86 ? 5.461 -0.059 4.358 1.00 81.94 86 LEU A CA 1
ATOM 688 C C . LEU A 1 86 ? 6.217 -0.660 5.536 1.00 81.94 86 LEU A C 1
ATOM 690 O O . LEU A 1 86 ? 5.799 -1.701 6.037 1.00 81.94 86 LEU A O 1
ATOM 694 N N . GLY A 1 87 ? 7.258 0.011 6.021 1.00 77.88 87 GLY A N 1
ATOM 695 C CA . GLY A 1 87 ? 7.979 -0.404 7.225 1.00 77.88 87 GLY A CA 1
ATOM 696 C C . GLY A 1 87 ? 7.075 -0.527 8.458 1.00 77.88 87 GLY A C 1
ATOM 697 O O . GLY A 1 87 ? 7.316 -1.380 9.309 1.00 77.88 87 GLY A O 1
ATOM 698 N N . LYS A 1 88 ? 6.010 0.287 8.546 1.00 78.06 88 LYS A N 1
ATOM 699 C CA . LYS A 1 88 ? 4.958 0.164 9.572 1.00 78.06 88 LYS A CA 1
ATOM 700 C C . LYS A 1 88 ? 3.574 0.430 8.986 1.00 78.06 88 LYS A C 1
ATOM 702 O O . LYS A 1 88 ? 3.175 1.584 8.842 1.00 78.06 88 LYS A O 1
ATOM 707 N N . PHE A 1 89 ? 2.810 -0.623 8.705 1.00 80.94 89 PHE A N 1
ATOM 708 C CA . PHE A 1 89 ? 1.425 -0.469 8.257 1.00 80.94 89 PHE A CA 1
ATOM 709 C C . PHE A 1 89 ? 0.509 -0.019 9.401 1.00 80.94 89 PHE A C 1
ATOM 711 O O . PHE A 1 89 ? 0.361 -0.724 10.402 1.00 80.94 89 PHE A O 1
ATOM 718 N N . LYS A 1 90 ? -0.153 1.126 9.223 1.00 86.88 90 LYS A N 1
ATOM 719 C CA . LYS A 1 90 ? -1.231 1.583 10.102 1.00 86.88 90 LYS A CA 1
ATOM 720 C C . LYS A 1 90 ? -2.289 2.304 9.277 1.00 86.88 90 LYS A C 1
ATOM 722 O O . LYS A 1 90 ? -2.010 3.346 8.691 1.00 86.88 90 LYS A O 1
ATOM 727 N N . LEU A 1 91 ? -3.499 1.764 9.260 1.00 88.44 91 LEU A N 1
ATOM 728 C CA . LEU A 1 91 ? -4.668 2.430 8.698 1.00 88.44 91 LEU A CA 1
ATOM 729 C C . LEU A 1 91 ? -5.529 2.938 9.855 1.00 88.44 91 LEU A C 1
ATOM 731 O O . LEU A 1 91 ? -5.995 2.150 10.671 1.00 88.44 91 LEU A O 1
ATOM 735 N N . MET A 1 92 ? -5.701 4.253 9.924 1.00 90.69 92 MET A N 1
ATOM 736 C CA . 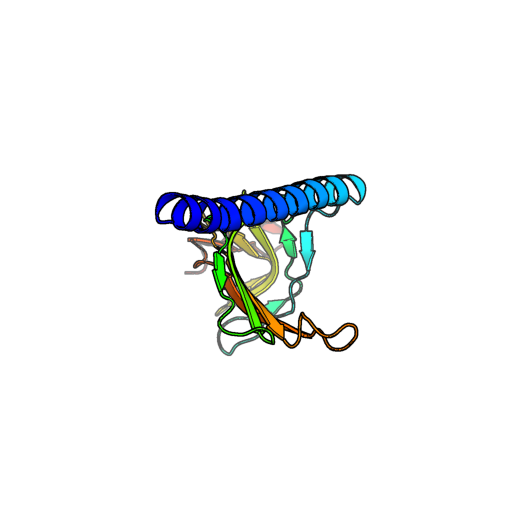MET A 1 92 ? -6.545 4.928 10.908 1.00 90.69 92 MET A CA 1
ATOM 737 C C . MET A 1 92 ? -7.888 5.227 10.256 1.00 90.69 92 MET A C 1
ATOM 739 O O . MET A 1 92 ? -7.913 5.750 9.144 1.00 90.69 92 MET A O 1
ATOM 743 N N . VAL A 1 93 ? -8.988 4.885 10.910 1.00 92.25 93 VAL A N 1
ATOM 744 C CA . VAL A 1 93 ? -10.342 5.061 10.380 1.00 92.25 93 VAL A CA 1
ATOM 745 C C . VAL A 1 93 ? -11.170 5.791 11.419 1.00 92.25 93 VAL A C 1
ATOM 747 O O . VAL A 1 93 ? -11.257 5.327 12.549 1.00 92.25 93 VAL A O 1
ATOM 750 N N . ASP A 1 94 ? -11.788 6.908 11.037 1.00 89.75 94 ASP A N 1
ATOM 751 C CA . ASP A 1 94 ? -12.603 7.701 11.966 1.00 89.75 94 ASP A CA 1
ATOM 752 C C . ASP A 1 94 ? -14.043 7.157 12.095 1.00 89.75 94 ASP A C 1
ATOM 754 O O . ASP A 1 94 ? -14.676 7.332 13.131 1.00 89.75 94 ASP A O 1
ATOM 758 N N . ASP A 1 95 ? -14.578 6.509 11.050 1.00 91.25 95 ASP A N 1
ATOM 759 C CA . ASP A 1 95 ? -15.907 5.866 11.046 1.00 91.25 95 ASP A CA 1
ATOM 760 C C . ASP A 1 95 ? -15.787 4.465 10.425 1.00 91.25 95 ASP A C 1
ATOM 762 O O . ASP A 1 95 ? -15.886 4.282 9.206 1.00 91.25 95 ASP A O 1
ATOM 766 N N . PHE A 1 96 ? -15.494 3.487 11.284 1.00 91.62 96 PHE A N 1
ATOM 767 C CA . PHE A 1 96 ? -15.534 2.060 10.995 1.00 91.62 96 PHE A CA 1
ATOM 768 C C . PHE A 1 96 ? -16.841 1.470 11.522 1.00 91.62 96 PHE A C 1
ATOM 770 O O . PHE A 1 96 ? -17.223 1.694 12.670 1.00 91.62 96 PHE A O 1
ATOM 777 N N . ARG A 1 97 ? -17.524 0.692 10.679 1.00 91.31 97 ARG A N 1
ATOM 778 C CA . ARG A 1 97 ? -18.749 -0.021 11.051 1.00 91.31 97 ARG A CA 1
ATOM 779 C C . ARG A 1 97 ? -18.642 -1.483 10.689 1.00 91.31 97 ARG A C 1
ATOM 781 O O . ARG A 1 97 ? -18.361 -1.813 9.533 1.00 91.31 97 ARG A O 1
ATOM 788 N N . TYR A 1 98 ? -18.913 -2.337 11.665 1.00 88.44 98 TYR A N 1
ATOM 789 C CA . TYR A 1 98 ? -18.909 -3.784 11.512 1.00 88.44 98 TYR A CA 1
ATOM 790 C C . TYR A 1 98 ? -19.840 -4.410 12.548 1.00 88.44 98 TYR A C 1
ATOM 792 O O . TYR A 1 98 ? -19.673 -4.198 13.745 1.00 88.44 98 TYR A O 1
ATOM 800 N N . ARG A 1 99 ? -20.822 -5.201 12.098 1.00 86.81 99 ARG A N 1
ATOM 801 C CA . ARG A 1 99 ? -21.884 -5.742 12.967 1.00 86.81 99 ARG A CA 1
ATOM 802 C C . ARG A 1 99 ? -22.569 -4.615 13.763 1.00 86.81 99 ARG A C 1
ATOM 804 O O . ARG A 1 99 ? -23.168 -3.741 13.145 1.00 86.81 99 ARG A O 1
ATOM 811 N N . ASN A 1 100 ? -22.477 -4.641 15.093 1.00 85.69 100 ASN A N 1
ATOM 812 C CA . ASN A 1 100 ? -23.072 -3.648 15.988 1.00 85.69 100 ASN A CA 1
ATOM 813 C C . ASN A 1 100 ? -22.110 -2.494 16.323 1.00 85.69 100 ASN A C 1
ATOM 815 O O . ASN A 1 100 ? -22.547 -1.504 16.906 1.00 85.69 100 ASN A O 1
ATOM 819 N N . TYR A 1 101 ? -20.838 -2.598 15.926 1.00 85.69 101 TYR A N 1
ATOM 820 C CA . TYR A 1 101 ? -19.834 -1.571 16.162 1.00 85.69 101 TYR A CA 1
ATOM 821 C C . TYR A 1 101 ? -20.009 -0.383 15.216 1.00 85.69 101 TYR A C 1
ATOM 823 O O . TYR A 1 101 ? -20.178 -0.558 14.001 1.00 85.69 101 TYR A O 1
ATOM 831 N N . ALA A 1 102 ? -19.872 0.827 15.758 1.00 88.44 102 ALA A N 1
ATOM 832 C CA . ALA A 1 102 ? -19.713 2.051 14.986 1.00 88.44 102 ALA A CA 1
ATOM 833 C C . ALA A 1 102 ? -18.777 3.021 15.716 1.00 88.44 102 ALA A C 1
ATOM 835 O O . ALA A 1 102 ? -19.146 3.593 16.745 1.00 88.44 102 ALA A O 1
ATOM 836 N N . GLY A 1 103 ? -17.588 3.250 15.159 1.00 89.25 103 GLY A N 1
ATOM 837 C CA . GLY A 1 103 ? -16.618 4.171 15.740 1.00 89.25 103 GLY A CA 1
ATOM 838 C C . GLY A 1 103 ? -15.231 4.133 15.110 1.00 89.25 103 GLY A C 1
ATOM 839 O O . GLY A 1 103 ? -15.049 3.537 14.047 1.00 89.25 103 GLY A O 1
ATOM 840 N N . PRO A 1 104 ? -14.258 4.824 15.717 1.00 90.50 104 PRO A N 1
ATOM 841 C CA . PRO A 1 104 ? -12.909 4.896 15.196 1.00 90.50 104 PRO A CA 1
ATOM 842 C C . PRO A 1 104 ? -12.146 3.586 15.410 1.00 90.50 104 PRO A C 1
ATOM 844 O O . PRO A 1 104 ? -12.162 3.002 16.488 1.00 90.50 104 PRO A O 1
ATOM 847 N N . ALA A 1 105 ? -11.395 3.152 14.402 1.00 90.19 105 ALA A N 1
ATOM 848 C CA . ALA A 1 105 ? -10.600 1.931 14.470 1.00 90.19 105 ALA A CA 1
ATOM 849 C C . ALA A 1 105 ? -9.212 2.110 13.851 1.00 90.19 105 ALA A C 1
ATOM 851 O O . ALA A 1 105 ? -9.026 2.838 12.874 1.00 90.19 105 ALA A O 1
ATOM 852 N N . ASN A 1 106 ? -8.229 1.396 14.399 1.00 89.19 106 ASN A N 1
ATOM 853 C CA . ASN A 1 106 ? -6.893 1.273 13.830 1.00 89.19 106 ASN A CA 1
ATOM 854 C C . ASN A 1 106 ? -6.661 -0.154 13.334 1.00 89.19 106 ASN A C 1
ATOM 856 O O . ASN A 1 106 ? -6.728 -1.113 14.096 1.00 89.19 106 ASN A O 1
ATOM 860 N N . PHE A 1 107 ? -6.288 -0.286 12.067 1.00 86.62 107 PHE A N 1
ATOM 861 C CA . PHE A 1 107 ? -5.894 -1.554 11.466 1.00 86.62 107 PHE A CA 1
ATOM 862 C C . PHE A 1 107 ? -4.374 -1.602 11.380 1.00 86.62 107 PHE A C 1
ATOM 864 O O . PHE A 1 107 ? -3.740 -0.694 10.832 1.00 86.62 107 PHE A O 1
ATOM 871 N N . THR A 1 108 ? -3.783 -2.672 11.904 1.00 84.44 108 THR A N 1
ATOM 872 C CA . THR A 1 108 ? -2.340 -2.919 11.828 1.00 84.44 108 THR A CA 1
ATOM 873 C C . THR A 1 108 ? -2.069 -4.312 11.2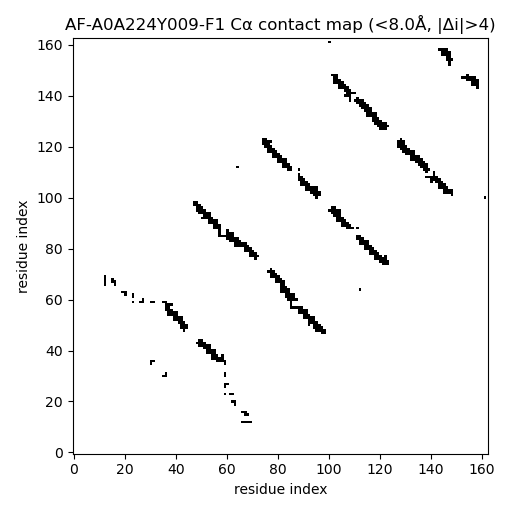71 1.00 84.44 108 THR A C 1
ATOM 875 O O . THR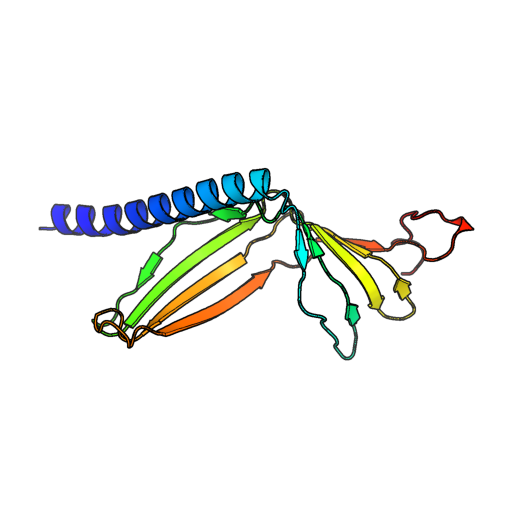 A 1 108 ? -2.898 -5.224 11.342 1.00 84.44 108 THR A O 1
ATOM 878 N N . ALA A 1 109 ? -0.905 -4.472 10.652 1.00 75.88 109 ALA A N 1
ATOM 879 C CA . ALA A 1 109 ? -0.486 -5.741 10.084 1.00 75.88 109 ALA A CA 1
ATOM 880 C C . ALA A 1 109 ? 0.988 -5.985 10.406 1.00 75.88 109 ALA A C 1
ATOM 882 O O . ALA A 1 109 ? 1.826 -5.129 10.133 1.00 75.88 109 ALA A O 1
ATOM 883 N N . ASN A 1 110 ? 1.304 -7.168 10.938 1.00 69.25 110 ASN A N 1
ATOM 884 C CA . ASN A 1 110 ? 2.692 -7.589 11.178 1.00 69.25 110 ASN A CA 1
ATOM 885 C C . ASN A 1 110 ? 3.456 -7.822 9.868 1.00 69.25 110 ASN A C 1
ATOM 887 O O . ASN A 1 110 ? 4.681 -7.740 9.828 1.00 69.25 110 ASN A O 1
ATOM 891 N N . LYS A 1 111 ? 2.725 -8.146 8.796 1.00 70.31 111 LYS A N 1
ATOM 892 C CA . LYS A 1 111 ? 3.240 -8.252 7.434 1.00 70.31 111 LYS A CA 1
ATOM 893 C C . LYS A 1 111 ? 2.282 -7.544 6.498 1.00 70.31 111 LYS A C 1
ATOM 895 O O . LYS A 1 111 ? 1.107 -7.885 6.430 1.00 70.31 111 LYS A O 1
ATOM 900 N N . ASN A 1 112 ? 2.805 -6.602 5.739 1.00 73.81 112 ASN A N 1
ATOM 901 C CA . ASN A 1 112 ? 2.108 -5.931 4.663 1.00 73.81 112 ASN A CA 1
ATOM 902 C C . ASN A 1 112 ? 2.972 -6.050 3.414 1.00 73.81 112 ASN A C 1
ATOM 904 O O . ASN A 1 112 ? 4.130 -5.659 3.404 1.00 73.81 112 ASN A O 1
ATOM 908 N N . SER A 1 113 ? 2.391 -6.603 2.363 1.00 74.56 113 SER A N 1
ATOM 909 C CA . SER A 1 113 ? 2.987 -6.594 1.038 1.00 74.56 113 SER A CA 1
ATOM 910 C C . SER A 1 113 ? 1.946 -5.998 0.110 1.00 74.56 113 SER A C 1
ATOM 912 O O . SER A 1 113 ? 0.762 -6.318 0.222 1.00 74.56 113 SER A O 1
ATOM 914 N N . LEU A 1 114 ? 2.391 -5.084 -0.733 1.00 76.38 114 LEU A N 1
ATOM 915 C CA . LEU A 1 114 ? 1.651 -4.389 -1.758 1.00 76.38 114 LEU A CA 1
ATOM 916 C C . LEU A 1 114 ? 2.247 -4.838 -3.082 1.00 76.38 114 LEU A C 1
ATOM 918 O O . LEU A 1 114 ? 3.318 -4.391 -3.488 1.00 76.38 114 LEU A O 1
ATOM 922 N N . LYS A 1 115 ? 1.556 -5.755 -3.751 1.00 78.75 115 LYS A N 1
ATOM 923 C CA . LYS A 1 115 ? 1.899 -6.097 -5.130 1.00 78.75 115 LYS A CA 1
ATOM 924 C C . LYS A 1 115 ? 1.438 -4.956 -6.004 1.00 78.75 115 LYS A C 1
ATOM 926 O O . LYS A 1 115 ? 0.258 -4.624 -5.933 1.00 78.75 115 LYS A O 1
ATOM 931 N N . VAL A 1 116 ? 2.352 -4.398 -6.785 1.00 76.88 116 VAL A N 1
ATOM 932 C CA . VAL A 1 116 ? 2.076 -3.319 -7.725 1.00 76.88 116 VAL A CA 1
ATOM 933 C C . VAL A 1 116 ? 2.503 -3.776 -9.108 1.00 76.88 116 VAL A C 1
ATOM 935 O O . VAL A 1 116 ? 3.571 -4.361 -9.291 1.00 76.88 116 VAL A O 1
ATOM 938 N N . SER A 1 117 ? 1.631 -3.533 -10.076 1.00 79.31 117 SER A N 1
ATOM 939 C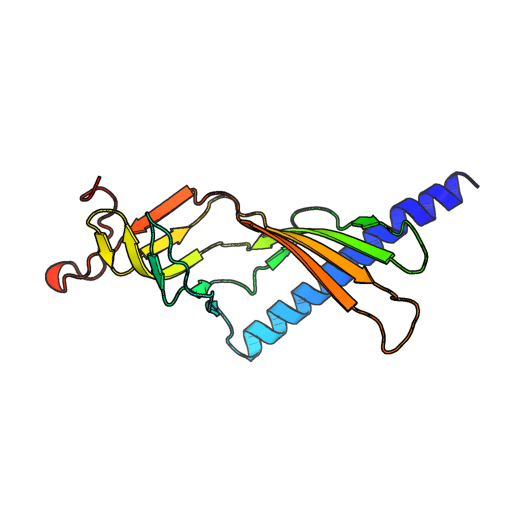 CA . SER A 1 117 ? 1.851 -3.835 -11.482 1.00 79.31 117 SER A CA 1
ATOM 940 C C . SER A 1 117 ? 1.409 -2.638 -12.297 1.00 79.31 117 SER A C 1
ATOM 942 O O . SER A 1 117 ? 0.285 -2.167 -12.129 1.00 79.31 117 SER A O 1
ATOM 944 N N . CYS A 1 118 ? 2.296 -2.170 -13.160 1.00 76.19 118 CYS A N 1
ATOM 945 C CA . CYS A 1 118 ? 2.107 -1.021 -14.019 1.00 76.19 118 CYS A CA 1
ATOM 946 C C . CYS A 1 118 ? 2.404 -1.435 -15.462 1.00 76.19 118 CYS A C 1
ATOM 948 O O . CYS A 1 118 ? 3.503 -1.907 -15.754 1.00 76.19 118 CYS A O 1
ATOM 950 N N . ALA A 1 119 ? 1.431 -1.284 -16.355 1.00 78.69 119 ALA A N 1
ATOM 951 C CA . ALA A 1 119 ? 1.598 -1.515 -17.781 1.00 78.69 119 ALA A CA 1
ATOM 952 C C . ALA A 1 119 ? 1.660 -0.181 -18.534 1.00 78.69 119 ALA A C 1
ATOM 954 O O . ALA A 1 119 ? 0.780 0.666 -18.389 1.00 78.69 119 ALA A O 1
ATOM 955 N N . LEU A 1 120 ? 2.697 -0.020 -19.349 1.00 76.19 120 LEU A N 1
ATOM 956 C CA . LEU A 1 120 ? 2.942 1.096 -20.249 1.00 76.19 120 LEU A CA 1
ATOM 957 C C . LEU A 1 120 ? 2.589 0.665 -21.674 1.00 76.19 120 LEU A C 1
ATOM 959 O O . LEU A 1 120 ? 3.256 -0.188 -22.266 1.00 76.19 120 LEU A O 1
ATOM 963 N N . LEU A 1 121 ? 1.544 1.270 -22.228 1.00 78.94 121 LEU A N 1
ATOM 964 C CA . LEU A 1 121 ? 1.104 1.067 -23.608 1.00 78.94 121 LEU A CA 1
ATOM 965 C C . LEU A 1 121 ? 1.709 2.143 -24.510 1.00 78.94 121 LEU A C 1
ATOM 967 O O . LEU A 1 121 ? 1.727 3.315 -24.142 1.00 78.94 121 LEU A O 1
ATOM 971 N N . HIS A 1 122 ? 2.179 1.753 -25.696 1.00 77.69 122 HIS A N 1
ATOM 972 C CA . HIS A 1 122 ? 2.818 2.621 -26.691 1.00 77.69 122 HIS A CA 1
ATOM 973 C C . HIS A 1 122 ? 3.974 3.461 -26.131 1.00 77.69 122 HIS A C 1
ATOM 975 O O . HIS A 1 122 ? 4.161 4.615 -26.518 1.00 77.69 122 HIS A O 1
ATOM 981 N N . HIS A 1 123 ? 4.771 2.884 -25.228 1.00 66.69 123 HIS A N 1
ATOM 982 C CA . HIS A 1 123 ? 5.853 3.589 -24.532 1.00 66.69 123 HIS A CA 1
ATOM 983 C C . HIS A 1 123 ? 6.932 4.166 -25.476 1.00 66.69 123 HIS A C 1
ATOM 985 O O . HIS A 1 123 ? 7.642 5.097 -25.109 1.00 66.69 123 HIS A O 1
ATOM 991 N N . THR A 1 124 ? 7.015 3.670 -26.715 1.00 73.50 124 THR A N 1
ATOM 992 C CA . THR A 1 124 ? 7.898 4.174 -27.781 1.00 73.50 124 THR A CA 1
ATOM 993 C C . THR A 1 124 ? 7.312 5.339 -28.592 1.00 73.50 124 THR A C 1
ATOM 995 O O . THR A 1 124 ? 8.011 5.906 -29.430 1.00 73.50 124 THR A O 1
ATOM 998 N N . LYS A 1 125 ? 6.045 5.727 -28.368 1.00 73.56 125 LYS A N 1
ATOM 999 C CA . LYS A 1 125 ? 5.344 6.798 -29.100 1.00 73.56 125 LYS A CA 1
ATOM 1000 C C . LYS A 1 125 ? 5.067 7.989 -28.166 1.00 73.56 125 LYS A C 1
ATOM 1002 O O . LYS A 1 125 ? 4.084 7.969 -27.417 1.00 73.56 125 LYS A O 1
ATOM 1007 N N . PRO A 1 126 ? 5.893 9.053 -28.216 1.00 65.12 126 PRO A N 1
ATOM 1008 C CA . PRO A 1 126 ? 5.696 10.256 -27.409 1.00 65.12 126 PRO A CA 1
ATOM 1009 C C . PRO A 1 126 ? 4.280 10.828 -27.572 1.00 65.12 126 PRO A C 1
ATOM 1011 O O . PRO A 1 126 ? 3.773 10.945 -28.686 1.00 65.12 126 PRO A O 1
ATOM 1014 N N . GLY A 1 127 ? 3.623 11.158 -26.456 1.00 61.16 127 GLY A N 1
ATOM 1015 C CA . GLY A 1 127 ? 2.252 11.691 -26.437 1.00 61.16 127 GLY A CA 1
ATOM 1016 C C . GLY A 1 127 ? 1.128 10.647 -26.519 1.00 61.16 127 GLY A C 1
ATOM 1017 O O . GLY A 1 127 ? -0.039 11.025 -26.494 1.00 61.16 127 GLY A O 1
ATOM 1018 N N . ARG A 1 128 ? 1.450 9.347 -26.602 1.00 65.38 128 ARG A N 1
ATOM 1019 C CA . ARG A 1 128 ? 0.472 8.238 -26.563 1.00 65.38 128 ARG A CA 1
ATOM 1020 C C . ARG A 1 128 ? 0.821 7.165 -25.531 1.00 65.38 128 ARG A C 1
ATOM 1022 O O . ARG A 1 128 ? 0.300 6.060 -25.612 1.00 65.38 128 ARG A O 1
ATOM 1029 N N . CYS A 1 129 ? 1.704 7.487 -24.589 1.00 55.75 129 CYS A N 1
ATOM 1030 C CA . CYS A 1 129 ? 2.046 6.590 -23.495 1.00 55.75 129 CYS A CA 1
ATOM 1031 C C . CYS A 1 129 ? 0.893 6.563 -22.486 1.00 55.75 129 CYS A C 1
ATOM 1033 O O . CYS A 1 129 ? 0.534 7.607 -21.939 1.00 55.75 129 CYS A O 1
ATOM 1035 N N . PHE A 1 130 ? 0.314 5.386 -22.257 1.00 68.38 130 PHE A N 1
ATOM 1036 C CA . PHE A 1 130 ? -0.738 5.195 -21.258 1.00 68.38 130 PHE A CA 1
ATOM 1037 C C . PHE A 1 130 ? -0.257 4.261 -20.158 1.00 68.38 130 PHE A C 1
ATOM 1039 O O . PHE A 1 130 ? 0.383 3.250 -20.444 1.00 68.38 130 PHE A O 1
ATOM 1046 N N . THR A 1 131 ? -0.615 4.591 -18.919 1.00 67.19 131 THR A N 1
ATOM 1047 C CA . THR A 1 131 ? -0.223 3.844 -17.725 1.00 67.19 131 THR A CA 1
ATOM 1048 C C . THR A 1 131 ? -1.447 3.189 -17.099 1.00 67.19 131 THR A C 1
ATOM 1050 O O . THR A 1 131 ? -2.354 3.890 -16.652 1.00 67.19 131 THR A O 1
ATOM 1053 N N . ASN A 1 132 ? -1.453 1.859 -17.023 1.00 67.50 132 ASN A N 1
ATOM 1054 C CA . ASN A 1 132 ? -2.492 1.085 -16.346 1.00 67.50 132 ASN A CA 1
ATOM 1055 C C . ASN A 1 132 ? -1.929 0.442 -15.079 1.00 67.50 132 ASN A C 1
ATOM 1057 O O . ASN A 1 132 ? -0.906 -0.237 -15.131 1.00 67.50 132 ASN A O 1
ATOM 1061 N N . TRP A 1 133 ? -2.612 0.635 -13.952 1.00 67.25 133 TRP A N 1
ATOM 1062 C CA . TRP A 1 133 ? -2.250 0.007 -12.684 1.00 67.25 133 TRP A CA 1
ATOM 1063 C C . TRP A 1 133 ? -3.176 -1.177 -12.412 1.00 67.25 133 TRP A C 1
ATOM 1065 O O . TRP A 1 133 ? -4.375 -0.989 -12.216 1.00 67.25 133 TRP A O 1
ATOM 1075 N N . ASP A 1 134 ? -2.629 -2.391 -12.400 1.00 55.28 134 ASP A N 1
ATOM 1076 C CA . ASP A 1 134 ? -3.458 -3.603 -12.458 1.00 55.28 134 ASP A CA 1
ATOM 1077 C C . ASP A 1 134 ? -3.803 -4.179 -11.081 1.00 55.28 134 ASP A C 1
ATOM 1079 O O . ASP A 1 134 ? -4.845 -4.809 -10.908 1.00 55.28 134 ASP A O 1
ATOM 1083 N N . ILE A 1 135 ? -2.910 -4.049 -10.096 1.00 64.25 135 ILE A N 1
ATOM 1084 C CA . ILE A 1 135 ? -3.067 -4.718 -8.800 1.00 64.25 135 ILE A CA 1
ATOM 1085 C C . ILE A 1 135 ? -2.518 -3.812 -7.703 1.00 64.25 135 ILE A C 1
ATOM 1087 O O . ILE A 1 135 ? -1.360 -3.420 -7.761 1.00 64.25 135 ILE A O 1
ATOM 1091 N N . PHE A 1 136 ? -3.352 -3.542 -6.698 1.00 62.53 136 PHE A N 1
ATOM 1092 C CA . PHE A 1 136 ? -2.964 -3.069 -5.371 1.00 62.53 136 PHE A CA 1
ATOM 1093 C C . PHE A 1 136 ? -3.635 -3.994 -4.361 1.00 62.53 136 PHE A C 1
ATOM 1095 O O . PHE A 1 136 ? -4.836 -3.898 -4.114 1.00 62.53 136 PHE A O 1
ATOM 1102 N N . LYS A 1 137 ? -2.885 -4.946 -3.807 1.00 64.31 137 LYS A N 1
ATOM 1103 C CA . LYS A 1 137 ? -3.418 -5.875 -2.804 1.00 64.31 137 LYS A CA 1
ATOM 1104 C C . LYS A 1 137 ? -2.620 -5.751 -1.524 1.00 64.31 137 LYS A C 1
ATOM 1106 O O . LYS A 1 137 ? -1.442 -6.082 -1.537 1.00 64.31 137 LYS A O 1
ATOM 1111 N N . PHE A 1 138 ? -3.276 -5.331 -0.446 1.00 64.38 138 PHE A N 1
ATOM 1112 C CA . PHE A 1 138 ? -2.728 -5.438 0.901 1.00 64.38 138 PHE A CA 1
ATOM 1113 C C . PHE A 1 138 ? -2.862 -6.880 1.402 1.00 64.38 138 PHE A C 1
ATOM 1115 O O . PHE A 1 138 ? -3.847 -7.570 1.115 1.00 64.38 138 PHE A O 1
ATOM 1122 N N . ALA A 1 139 ? -1.863 -7.347 2.147 1.00 64.94 139 ALA A N 1
ATOM 1123 C CA . ALA A 1 139 ? -1.992 -8.574 2.925 1.00 64.94 139 ALA A CA 1
ATOM 1124 C C . ALA A 1 139 ? -3.124 -8.432 3.970 1.00 64.94 139 ALA A C 1
ATOM 1126 O O . ALA A 1 139 ? -3.444 -7.304 4.356 1.00 64.94 139 ALA A O 1
ATOM 1127 N N . PRO A 1 140 ? -3.740 -9.541 4.428 1.00 67.25 140 PRO A N 1
ATOM 1128 C CA . PRO A 1 140 ? -4.779 -9.490 5.454 1.00 67.25 140 PRO A CA 1
ATOM 1129 C C . PRO A 1 140 ? -4.305 -8.749 6.709 1.00 67.25 140 PRO A C 1
ATOM 1131 O O . PRO A 1 140 ? -3.163 -8.926 7.140 1.00 67.25 140 PRO A O 1
ATOM 1134 N N . PHE A 1 141 ? -5.185 -7.945 7.307 1.00 71.38 141 PHE A N 1
ATOM 1135 C CA . PHE A 1 141 ? -4.908 -7.294 8.587 1.00 71.38 141 PHE A CA 1
ATOM 1136 C C . PHE A 1 141 ? -4.748 -8.358 9.670 1.00 71.38 141 PHE A C 1
ATOM 1138 O O . PHE A 1 141 ? -5.560 -9.279 9.752 1.00 71.38 141 PHE A O 1
ATOM 1145 N N . THR A 1 142 ? -3.695 -8.247 10.480 1.00 70.69 142 THR A N 1
ATOM 1146 C CA . THR A 1 142 ? -3.466 -9.208 11.566 1.00 70.69 142 THR A CA 1
ATOM 1147 C C . THR A 1 142 ? -4.134 -8.763 12.853 1.00 70.69 142 THR A C 1
ATOM 1149 O O . THR A 1 142 ? -4.564 -9.622 13.606 1.00 70.69 142 THR A O 1
ATOM 1152 N N . ASN A 1 143 ? -4.255 -7.449 13.074 1.00 79.19 143 ASN A N 1
ATOM 1153 C CA . ASN A 1 143 ? -4.873 -6.874 14.263 1.00 79.19 143 ASN A CA 1
ATOM 1154 C C . ASN A 1 143 ? -5.779 -5.697 13.877 1.00 79.19 143 ASN A C 1
ATOM 1156 O O . ASN A 1 143 ? -5.395 -4.830 13.082 1.00 79.19 143 ASN A O 1
ATOM 1160 N N . VAL A 1 144 ? -6.956 -5.644 14.490 1.00 81.56 144 VAL A N 1
ATOM 1161 C CA . VAL A 1 144 ? -7.864 -4.495 14.455 1.00 81.56 144 VAL A CA 1
ATOM 1162 C C . VAL A 1 144 ? -8.028 -4.036 15.891 1.00 81.56 144 VAL A C 1
ATOM 1164 O O . VAL A 1 144 ? -8.327 -4.861 16.739 1.00 81.56 144 VAL A O 1
ATOM 1167 N N . ILE A 1 145 ? -7.795 -2.753 16.144 1.00 82.69 145 ILE A N 1
ATOM 1168 C CA . ILE A 1 145 ? -8.040 -2.119 17.436 1.00 82.69 145 ILE A CA 1
ATOM 1169 C C . ILE A 1 145 ? -9.253 -1.213 17.258 1.00 82.69 145 ILE A C 1
ATOM 1171 O O . ILE A 1 145 ? -9.176 -0.230 16.516 1.00 82.69 145 ILE A O 1
ATOM 1175 N N . MET A 1 146 ? -10.367 -1.568 17.891 1.00 82.81 146 MET A N 1
ATOM 1176 C CA . MET A 1 146 ? -11.593 -0.770 17.910 1.00 82.81 146 MET A CA 1
ATOM 1177 C C . MET A 1 146 ? -11.581 0.127 19.143 1.00 82.81 146 MET A C 1
ATOM 1179 O O . MET A 1 146 ? -11.263 -0.334 20.237 1.00 82.81 146 MET A O 1
ATOM 1183 N N . PHE A 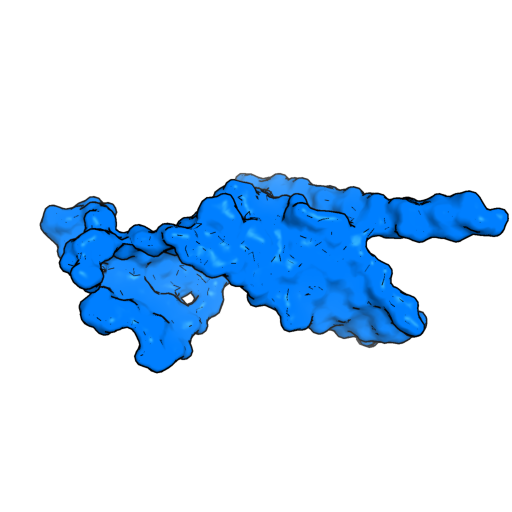1 147 ? -11.907 1.407 18.975 1.00 78.88 147 PHE A N 1
ATOM 1184 C CA . PHE A 1 147 ? -11.936 2.359 20.082 1.00 78.88 147 PHE A CA 1
ATOM 1185 C C . PHE A 1 147 ? -13.371 2.712 20.451 1.00 78.88 147 PHE A C 1
ATOM 1187 O O . PHE A 1 147 ? -14.232 2.872 19.579 1.00 78.88 147 PHE A O 1
ATOM 1194 N N . SER A 1 148 ? -13.628 2.862 21.750 1.00 69.69 148 SER A N 1
ATOM 1195 C CA . SER A 1 148 ? -14.934 3.317 22.220 1.00 69.69 148 SER A CA 1
ATOM 1196 C C . SER A 1 148 ? -15.207 4.756 21.782 1.00 69.69 148 SER A C 1
ATOM 1198 O O . SER A 1 148 ? -14.363 5.642 21.919 1.00 69.69 148 SER A O 1
ATOM 1200 N N . ASN A 1 149 ? -16.425 4.985 21.293 1.00 65.50 149 ASN A N 1
ATOM 1201 C CA . ASN A 1 149 ? -16.953 6.316 20.996 1.00 65.50 149 ASN A CA 1
ATOM 1202 C C . ASN A 1 149 ? -17.498 7.035 22.241 1.00 65.50 149 ASN A C 1
ATOM 1204 O O . ASN A 1 149 ? -17.836 8.221 22.174 1.00 65.50 149 ASN A O 1
ATOM 1208 N N . ASP A 1 150 ? -17.622 6.334 23.370 1.00 64.56 150 ASP A N 1
ATOM 1209 C CA . ASP A 1 150 ? -18.087 6.924 24.616 1.00 64.56 150 ASP A CA 1
ATOM 1210 C C . ASP A 1 150 ? -16.948 7.709 25.288 1.00 64.56 150 ASP A C 1
ATOM 1212 O O . ASP A 1 150 ? -15.842 7.214 25.518 1.00 64.56 150 ASP A O 1
ATOM 1216 N N . LYS A 1 151 ? -17.241 8.968 25.635 1.00 59.84 151 LYS A N 1
ATOM 1217 C CA . LYS A 1 151 ? -16.310 9.890 26.296 1.00 59.84 151 LYS A CA 1
ATOM 1218 C C . LYS A 1 151 ? -15.830 9.372 27.649 1.00 59.84 151 LYS A C 1
ATOM 1220 O O . LYS A 1 151 ? -14.759 9.779 28.090 1.00 59.84 151 LYS A O 1
ATOM 1225 N N . SER A 1 152 ? -16.600 8.499 28.299 1.00 60.31 152 SER A N 1
ATOM 1226 C CA . SER A 1 152 ? -16.206 7.870 29.560 1.00 60.31 152 SER A CA 1
ATOM 1227 C C . SER A 1 152 ? -15.056 6.865 29.392 1.00 60.31 152 SER A C 1
ATOM 1229 O O . SER A 1 152 ? -14.298 6.654 30.336 1.00 60.31 152 SER A O 1
ATOM 1231 N N . PHE A 1 153 ? -14.859 6.325 28.184 1.00 59.00 153 PHE A N 1
ATOM 1232 C CA . PHE A 1 153 ? -13.852 5.307 27.873 1.00 59.00 153 PHE A CA 1
ATOM 1233 C C . PHE A 1 153 ? -12.607 5.850 27.155 1.00 59.00 153 PHE A C 1
ATOM 1235 O O . PHE A 1 153 ? -11.718 5.073 26.839 1.00 59.00 153 PHE A O 1
ATOM 1242 N N . ASN A 1 154 ? -12.514 7.163 26.914 1.00 58.22 154 ASN A N 1
ATOM 1243 C CA . ASN A 1 154 ? -11.307 7.894 26.490 1.00 58.22 154 ASN A CA 1
ATOM 1244 C C . ASN A 1 154 ? -10.366 7.157 25.498 1.00 58.22 154 ASN A C 1
ATOM 1246 O O . ASN A 1 154 ? -9.169 7.041 25.754 1.00 58.22 154 ASN A O 1
ATOM 1250 N N . ASN A 1 155 ? -10.887 6.677 24.361 1.00 59.78 155 ASN A N 1
ATOM 1251 C CA . ASN A 1 155 ? -10.130 5.915 23.352 1.00 59.78 155 ASN A CA 1
ATOM 1252 C C . ASN A 1 155 ? -9.460 4.627 23.879 1.00 59.78 155 ASN A C 1
ATOM 1254 O O . ASN A 1 155 ? -8.394 4.242 23.392 1.00 59.78 155 ASN A O 1
ATOM 1258 N N . ASN A 1 156 ? -10.062 3.950 24.856 1.00 65.44 156 ASN A N 1
ATOM 1259 C CA . ASN A 1 156 ? -9.642 2.608 25.248 1.00 65.44 156 ASN A CA 1
ATOM 1260 C C . ASN A 1 156 ? -9.942 1.601 24.128 1.00 65.44 156 ASN A C 1
ATOM 1262 O O . ASN A 1 156 ? -10.924 1.741 23.392 1.00 65.44 156 ASN A O 1
ATOM 1266 N N . ASP A 1 157 ? -9.064 0.605 24.010 1.00 72.56 157 ASP A N 1
ATOM 1267 C CA . ASP A 1 157 ? -9.241 -0.557 23.143 1.00 72.56 157 ASP A CA 1
ATOM 1268 C C . ASP A 1 157 ? -10.400 -1.411 23.675 1.00 72.56 157 ASP A C 1
ATOM 1270 O O . ASP A 1 157 ? -10.347 -1.877 24.811 1.00 72.56 157 ASP A O 1
ATOM 1274 N N . ILE A 1 158 ? -11.440 -1.583 22.861 1.00 72.06 158 ILE A N 1
ATOM 1275 C CA . ILE A 1 158 ? -12.638 -2.379 23.178 1.00 72.06 158 ILE A CA 1
ATOM 1276 C C . ILE A 1 158 ? -12.761 -3.610 22.278 1.00 72.06 158 ILE A C 1
ATOM 1278 O O . ILE A 1 158 ? -13.828 -4.207 22.157 1.00 72.06 158 ILE A O 1
ATOM 1282 N N . THR A 1 159 ? -11.668 -3.997 21.619 1.00 69.94 159 THR A N 1
ATOM 1283 C CA . THR A 1 159 ? -11.674 -5.084 20.638 1.00 69.94 159 THR A CA 1
ATOM 1284 C C . THR A 1 159 ? -12.186 -6.389 21.236 1.00 69.94 159 THR A C 1
ATOM 1286 O O . THR A 1 159 ? -12.919 -7.089 20.556 1.00 69.94 159 THR A O 1
ATOM 1289 N N . GLU A 1 160 ? -11.863 -6.707 22.493 1.00 62.09 160 GLU A N 1
ATOM 1290 C CA . GLU A 1 160 ? -12.296 -7.948 23.159 1.00 62.09 160 GLU A CA 1
ATOM 1291 C C . GLU A 1 160 ? -13.713 -7.884 23.759 1.00 62.09 160 GLU A C 1
ATOM 1293 O O . GLU A 1 160 ? -14.285 -8.928 24.061 1.00 62.09 160 GLU A O 1
ATOM 1298 N N . GLU A 1 161 ? -14.300 -6.693 23.917 1.00 58.16 161 GLU A N 1
ATOM 1299 C CA . GLU A 1 161 ? -15.614 -6.520 24.560 1.00 58.16 161 GLU A CA 1
ATOM 1300 C C . GLU A 1 161 ? -16.792 -6.709 23.585 1.00 58.16 161 GLU A C 1
ATOM 1302 O O . GLU A 1 161 ? -17.924 -6.924 24.020 1.00 58.16 161 GLU A O 1
ATOM 1307 N N . GLU A 1 162 ? -16.543 -6.662 22.270 1.00 50.66 162 GLU A N 1
ATOM 1308 C CA . GLU A 1 162 ? -17.584 -6.701 21.229 1.00 50.66 162 GLU A CA 1
ATOM 1309 C C . GLU A 1 162 ? -17.619 -7.985 20.363 1.00 50.66 162 GLU A C 1
ATOM 1311 O O . GLU A 1 162 ? -18.362 -8.035 19.371 1.00 50.66 162 GLU A O 1
ATOM 1316 N N . PHE A 1 163 ? -16.855 -9.032 20.713 1.00 44.53 163 PHE A N 1
ATOM 1317 C CA . PHE A 1 163 ? -16.894 -10.339 20.024 1.00 44.53 163 PHE A CA 1
ATOM 1318 C C . PHE A 1 163 ? -17.800 -11.376 20.686 1.00 44.53 163 PHE A C 1
ATOM 1320 O O . PHE A 1 163 ? -17.706 -11.578 21.914 1.00 44.53 163 PHE A O 1
#

pLDDT: mean 76.72, std 13.39, range [29.23, 93.06]

Solvent-accessible surface area (backbone atoms only — not comparable to full-atom values): 8760 Å² total; per-residue (Å²): 105,71,68,56,50,49,50,54,65,56,46,53,38,51,52,49,40,51,51,52,53,51,52,34,53,51,47,28,54,50,25,63,74,71,64,48,50,55,45,78,46,81,68,45,77,59,100,67,41,38,41,31,73,26,30,38,33,41,60,46,42,44,43,79,69,47,78,35,44,77,49,64,93,46,83,49,38,38,35,42,36,32,33,26,24,44,79,53,52,36,38,40,25,64,41,31,34,47,89,91,47,70,26,33,30,40,40,31,34,96,58,52,43,34,40,40,32,40,35,33,35,32,67,77,40,89,96,57,61,44,81,45,78,76,44,82,46,74,46,71,73,71,43,68,44,35,30,46,76,49,80,92,48,72,66,39,78,43,52,82,79,78,114

Nearest PDB structures (foldseek):
  3h4z-assembly3_C  TM=6.024E-01  e=1.165E-04  Escherichia coli
  6vtr-as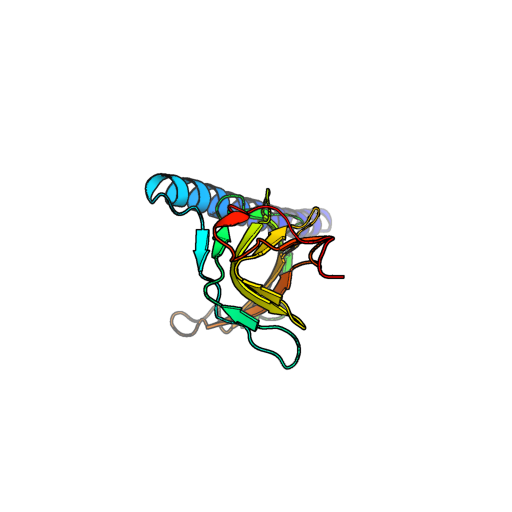sembly1_B  TM=1.391E-01  e=7.748E+00  Homo sapiens
  6a1v-assembly1_A-2  TM=1.244E-01  e=6.956E+00  Homo sapiens

Foldseek 3Di:
DVVVCVCVVVVVLVVVLVVVQVVLVVLLVVCVVVVVFWDFDDWDDDPFKTFPRKIWGQPSQKHFPFTWDWDDVDQFKIKIKGKIDRPWTKIWTAFIDGDPDTGIKIFGAPDWIFIWMWMWGRPVDPPPTDIDIDGGDTDDTPDMFGFDPDPVRPRDGCPPVPD

Organism: NCBI:txid156445

Mean predicted aligned error: 10.17 Å

Radius of gyration: 20.51 Å; Cα contacts (8 Å, |Δi|>4): 320; chains: 1; bounding box: 51×35×59 Å